Protein AF-A0A925HII3-F1 (afdb_monomer_lite)

Radius of gyration: 18.52 Å; chains: 1; bounding box: 38×36×54 Å

Sequence (172 aa):
MLKAVLRWAIPLIALLIIGPAAGWLTGSLRSPTGSEQTTPLLAASLGAGAVALVGCFVIAAVTGAVAAAIIGPLYGLFSAGLVLAWATGQTGTIDLILRDAAPASPLMKLALEGALCAVFGVGVAWVIQQAGTGYPATPGAAAHTTHQSPLAPTSLVAIAMATAVAALIALI

Foldseek 3Di:
DVLVCLLPVLLVCLQPPLQVVLQVLLQVFAAPVRDSAAALLRGPDVVSSVCSLVVLLVSLLVSLLVLCLRNHLVSSLSSSVSSVVSNVVSHHDPVVVVVPDPDPVVVLSVLLVVLVSLLSSLVSSVSSNVSNPPPDDDVPPVVPPPDDPPPDSVNSNVVSVVVSVVSVVVVD

Structure (mmCIF, N/CA/C/O backbone):
data_AF-A0A925HII3-F1
#
_entry.id   AF-A0A925HII3-F1
#
loop_
_atom_site.group_PDB
_atom_site.id
_atom_site.type_symbol
_atom_site.label_atom_id
_atom_site.label_alt_id
_atom_site.label_comp_id
_atom_site.label_asym_id
_atom_site.label_entity_id
_atom_site.label_seq_id
_atom_site.pdbx_PDB_ins_code
_atom_site.Cartn_x
_atom_site.Cartn_y
_atom_site.Cartn_z
_atom_site.occupancy
_atom_site.B_iso_or_equiv
_atom_site.auth_seq_id
_atom_site.auth_comp_id
_atom_site.auth_asym_id
_atom_site.auth_atom_id
_atom_site.pdbx_PDB_model_num
ATOM 1 N N . MET A 1 1 ? -4.990 -4.001 29.773 1.00 90.12 1 MET A N 1
ATOM 2 C CA . MET A 1 1 ? -3.633 -4.292 29.248 1.00 90.12 1 MET A CA 1
ATOM 3 C C . MET A 1 1 ? -3.643 -4.833 27.820 1.00 90.12 1 MET A C 1
ATOM 5 O O . MET A 1 1 ? -2.880 -4.321 27.015 1.00 90.12 1 MET A O 1
ATOM 9 N N . LEU A 1 2 ? -4.547 -5.757 27.459 1.00 92.25 2 LEU A N 1
ATOM 10 C CA . LEU A 1 2 ? -4.650 -6.313 26.096 1.00 92.25 2 LEU A CA 1
ATOM 11 C C . LEU A 1 2 ? -4.687 -5.259 24.968 1.00 92.25 2 LEU A C 1
ATOM 13 O O . LEU A 1 2 ? -3.930 -5.367 24.013 1.00 92.25 2 LEU A O 1
ATOM 17 N N . LYS A 1 3 ? -5.496 -4.196 25.102 1.00 87.62 3 LYS A N 1
ATOM 18 C CA . LYS A 1 3 ? -5.558 -3.104 24.107 1.00 87.62 3 LYS A CA 1
ATOM 19 C C . LYS A 1 3 ? -4.201 -2.434 23.857 1.00 87.62 3 LYS A C 1
ATOM 21 O O . LYS A 1 3 ? -3.885 -2.113 22.720 1.00 87.62 3 LYS A O 1
ATOM 26 N N . ALA A 1 4 ? -3.396 -2.242 24.904 1.00 92.62 4 ALA A N 1
ATOM 27 C CA . ALA A 1 4 ? -2.069 -1.645 24.774 1.00 92.62 4 ALA A CA 1
ATOM 28 C C . ALA A 1 4 ? -1.100 -2.586 24.045 1.00 92.62 4 ALA A C 1
ATOM 30 O O . ALA A 1 4 ? -0.320 -2.122 23.221 1.00 92.62 4 ALA A O 1
ATOM 31 N N . VAL A 1 5 ? -1.192 -3.896 24.303 1.00 96.00 5 VAL A N 1
ATOM 32 C CA . VAL A 1 5 ? -0.405 -4.912 23.590 1.00 96.00 5 VAL A CA 1
ATOM 33 C C . VAL A 1 5 ? -0.785 -4.938 22.111 1.00 96.00 5 VAL A C 1
ATOM 35 O O . VAL A 1 5 ? 0.091 -4.802 21.267 1.00 96.00 5 VAL A O 1
ATOM 38 N N . LEU A 1 6 ? -2.081 -5.018 21.784 1.00 91.56 6 LEU A N 1
ATOM 39 C CA . LEU A 1 6 ? -2.560 -5.037 20.394 1.00 91.56 6 LEU A CA 1
ATOM 40 C C . LEU A 1 6 ? -2.135 -3.792 19.609 1.00 91.56 6 LEU A C 1
ATOM 42 O O . LEU A 1 6 ? -1.708 -3.910 18.462 1.00 91.56 6 LEU A O 1
ATOM 46 N N . ARG A 1 7 ? -2.182 -2.618 20.250 1.00 91.81 7 ARG A N 1
ATOM 47 C CA . ARG A 1 7 ? -1.781 -1.334 19.660 1.00 91.81 7 ARG A CA 1
ATOM 48 C C . ARG A 1 7 ? -0.355 -1.333 19.108 1.00 91.81 7 ARG A C 1
ATOM 50 O O . ARG A 1 7 ? -0.102 -0.669 18.111 1.00 91.81 7 ARG A O 1
ATOM 57 N N . TRP A 1 8 ? 0.556 -2.060 19.750 1.00 95.31 8 TRP A N 1
ATOM 58 C CA . TRP A 1 8 ? 1.956 -2.154 19.328 1.00 95.31 8 TRP A CA 1
ATOM 59 C C . TRP A 1 8 ? 2.255 -3.436 18.551 1.00 95.31 8 TRP A C 1
ATOM 61 O O . TRP A 1 8 ? 3.063 -3.416 17.628 1.00 95.31 8 TRP A O 1
ATOM 71 N N . ALA A 1 9 ? 1.577 -4.537 18.874 1.00 96.06 9 ALA A N 1
ATOM 72 C CA . ALA A 1 9 ? 1.770 -5.812 18.198 1.00 96.06 9 ALA A CA 1
ATOM 73 C C . ALA A 1 9 ? 1.335 -5.756 16.728 1.00 96.06 9 ALA A C 1
ATOM 75 O O . ALA A 1 9 ? 2.049 -6.263 15.873 1.00 96.06 9 ALA A O 1
ATOM 76 N N . ILE A 1 10 ? 0.206 -5.112 16.416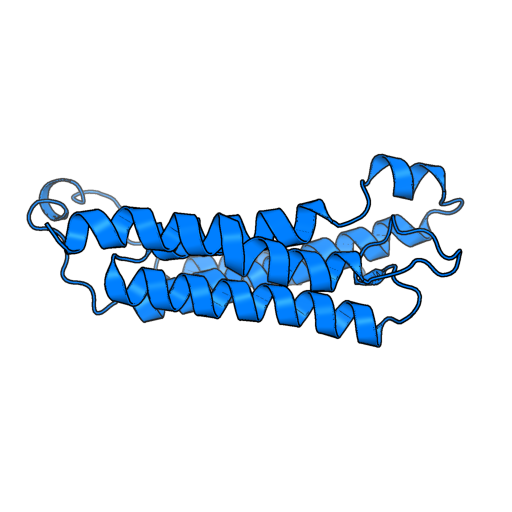 1.00 92.88 10 ILE A N 1
ATOM 77 C CA . ILE A 1 10 ? -0.315 -5.027 15.042 1.00 92.88 10 ILE A CA 1
ATOM 78 C C . ILE A 1 10 ? 0.665 -4.334 14.077 1.00 92.88 10 ILE A C 1
ATOM 80 O O . ILE A 1 10 ? 1.020 -4.959 13.078 1.00 92.88 10 ILE A O 1
ATOM 84 N N . PRO A 1 11 ? 1.163 -3.109 14.341 1.00 94.50 11 PRO A N 1
ATOM 85 C CA . PRO A 1 11 ? 2.140 -2.481 13.453 1.00 94.50 11 PRO A CA 1
ATOM 86 C C . PRO A 1 11 ? 3.471 -3.243 13.413 1.00 94.50 11 PRO A C 1
ATOM 88 O O . PRO A 1 11 ? 4.105 -3.276 12.363 1.00 94.50 11 PRO A O 1
ATOM 91 N N . LEU A 1 12 ? 3.881 -3.912 14.501 1.00 97.44 12 LEU A N 1
ATOM 92 C CA . LEU A 1 12 ? 5.067 -4.779 14.488 1.00 97.44 12 LEU A CA 1
ATOM 93 C C . LEU A 1 12 ? 4.879 -6.010 13.594 1.00 97.44 12 LEU A C 1
ATOM 95 O O . LEU A 1 12 ? 5.784 -6.350 12.844 1.00 97.44 12 LEU A O 1
ATOM 99 N N . ILE A 1 13 ? 3.712 -6.656 13.622 1.00 96.81 13 ILE A N 1
ATOM 100 C CA . ILE A 1 13 ? 3.378 -7.772 12.723 1.00 96.81 13 ILE A CA 1
ATOM 101 C C . ILE A 1 13 ? 3.314 -7.282 11.274 1.00 96.81 13 ILE A C 1
ATOM 103 O O . ILE A 1 13 ? 3.867 -7.925 10.379 1.00 96.81 13 ILE A O 1
ATOM 107 N N . ALA A 1 14 ? 2.682 -6.127 11.044 1.00 95.56 14 ALA A N 1
ATOM 108 C CA . ALA A 1 14 ? 2.639 -5.494 9.732 1.00 95.56 14 ALA A CA 1
ATOM 109 C C . ALA A 1 14 ? 4.054 -5.226 9.201 1.00 95.56 14 ALA A C 1
ATOM 111 O O . ALA A 1 14 ? 4.336 -5.512 8.043 1.00 95.56 14 ALA A O 1
ATOM 112 N N . LEU A 1 15 ? 4.959 -4.750 10.058 1.00 96.81 15 LEU A N 1
ATOM 113 C CA . LEU A 1 15 ? 6.341 -4.454 9.698 1.00 96.81 15 LEU A CA 1
ATOM 114 C C . LEU A 1 15 ? 7.206 -5.704 9.505 1.00 96.81 15 LEU A C 1
ATOM 116 O O . LEU A 1 15 ? 7.998 -5.736 8.576 1.00 96.81 15 LEU A O 1
ATOM 120 N N . LEU A 1 16 ? 7.122 -6.692 10.397 1.00 97.75 16 LEU A N 1
ATOM 121 C CA . LEU A 1 16 ? 8.097 -7.789 10.474 1.00 97.75 16 LEU A CA 1
ATOM 122 C C . LEU A 1 16 ? 7.657 -9.060 9.746 1.00 97.75 16 LEU A C 1
ATOM 124 O O . LEU A 1 16 ? 8.495 -9.908 9.459 1.00 97.75 16 LEU A O 1
ATOM 128 N N . ILE A 1 17 ? 6.362 -9.212 9.468 1.00 97.31 17 ILE A N 1
ATOM 129 C CA . ILE A 1 17 ? 5.815 -10.418 8.833 1.00 97.31 17 ILE A CA 1
ATOM 130 C C . ILE A 1 17 ? 5.157 -10.052 7.507 1.00 97.31 17 ILE A C 1
ATOM 132 O O . ILE A 1 17 ? 5.535 -10.564 6.456 1.00 97.31 17 ILE A O 1
ATOM 136 N N . ILE A 1 18 ? 4.188 -9.136 7.544 1.00 96.88 18 ILE A N 1
ATOM 137 C CA . ILE A 1 18 ? 3.374 -8.824 6.364 1.00 96.88 18 ILE A CA 1
ATOM 138 C C . ILE A 1 18 ? 4.164 -7.988 5.348 1.00 96.88 18 ILE A C 1
ATOM 140 O O . ILE A 1 18 ? 4.086 -8.240 4.148 1.00 96.88 18 ILE A O 1
ATOM 144 N N . GLY A 1 19 ? 4.955 -7.027 5.823 1.00 96.94 19 GLY A N 1
ATOM 145 C CA . GLY A 1 19 ? 5.828 -6.190 5.006 1.00 96.94 19 GLY A CA 1
ATOM 146 C C . GLY A 1 19 ? 6.782 -7.015 4.141 1.00 96.94 19 GLY A C 1
ATOM 147 O O . GLY A 1 19 ? 6.700 -6.909 2.920 1.00 96.94 19 GLY A O 1
ATOM 148 N N . PRO A 1 20 ? 7.618 -7.899 4.717 1.00 97.81 20 PRO A N 1
ATOM 149 C CA . PRO A 1 20 ? 8.485 -8.786 3.946 1.00 97.81 20 PRO A CA 1
ATOM 150 C C . PRO A 1 20 ? 7.738 -9.650 2.926 1.00 97.81 20 PRO A C 1
ATOM 152 O O . PRO A 1 20 ? 8.237 -9.835 1.819 1.00 97.81 20 PRO A O 1
ATOM 155 N N . ALA A 1 21 ? 6.530 -10.129 3.245 1.00 95.94 21 ALA A N 1
ATOM 156 C CA . ALA A 1 21 ? 5.714 -10.877 2.288 1.00 95.94 21 ALA A CA 1
ATOM 157 C C . ALA A 1 21 ? 5.290 -10.011 1.085 1.00 95.94 21 ALA A C 1
ATOM 159 O O . ALA A 1 21 ? 5.385 -10.461 -0.056 1.00 95.94 21 ALA A O 1
ATOM 160 N N . ALA A 1 22 ? 4.887 -8.757 1.318 1.00 96.44 22 ALA A N 1
ATOM 161 C CA . ALA A 1 22 ? 4.602 -7.805 0.244 1.00 96.44 22 ALA A CA 1
ATOM 162 C C . ALA A 1 22 ? 5.871 -7.429 -0.544 1.00 96.44 22 ALA A C 1
ATOM 164 O O . ALA A 1 22 ? 5.824 -7.338 -1.767 1.00 96.44 22 ALA A O 1
ATOM 165 N N . GLY A 1 23 ? 7.007 -7.272 0.140 1.00 96.62 23 GLY A N 1
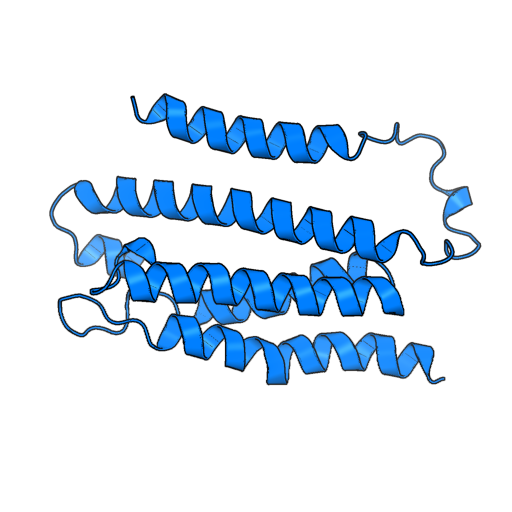ATOM 166 C CA . GLY A 1 23 ? 8.313 -7.049 -0.480 1.00 96.62 23 GLY A CA 1
ATOM 167 C C . GLY A 1 23 ? 8.765 -8.214 -1.357 1.00 96.62 23 GLY A C 1
ATOM 168 O O . GLY A 1 23 ? 9.365 -7.993 -2.402 1.00 96.62 23 GLY A O 1
ATOM 169 N N . TRP A 1 24 ? 8.445 -9.456 -0.994 1.00 96.94 24 TRP A N 1
ATOM 170 C CA . TRP A 1 24 ? 8.807 -10.612 -1.813 1.00 96.94 24 TRP A CA 1
ATOM 171 C C . TRP A 1 24 ? 8.071 -10.623 -3.161 1.00 96.94 24 TRP A C 1
ATOM 173 O O . TRP A 1 24 ? 8.654 -11.014 -4.171 1.00 96.94 24 TRP A O 1
ATOM 183 N N . LEU A 1 25 ? 6.830 -10.122 -3.207 1.00 94.56 25 LEU A N 1
ATOM 184 C CA . LEU A 1 25 ? 6.079 -9.987 -4.458 1.00 94.56 25 LEU A CA 1
ATOM 185 C C . LEU A 1 25 ? 6.775 -9.027 -5.428 1.00 94.56 25 LEU A C 1
ATOM 187 O O . LEU A 1 25 ? 7.018 -9.399 -6.575 1.00 94.56 25 LEU A O 1
ATOM 191 N N . THR A 1 26 ? 7.142 -7.827 -4.976 1.00 95.56 26 THR A N 1
ATOM 192 C CA . THR A 1 26 ? 7.837 -6.842 -5.822 1.00 95.56 26 THR A CA 1
ATOM 193 C C . THR A 1 26 ? 9.285 -7.233 -6.102 1.00 95.56 26 THR A C 1
ATOM 195 O O . THR A 1 26 ? 9.735 -7.093 -7.235 1.00 95.56 26 THR A O 1
ATOM 198 N N . GLY A 1 27 ? 9.990 -7.810 -5.128 1.00 95.31 27 GLY A N 1
ATOM 199 C CA . GLY A 1 27 ? 11.371 -8.280 -5.280 1.00 95.31 27 GLY A CA 1
ATOM 200 C C . GLY A 1 27 ? 11.527 -9.503 -6.191 1.00 95.31 27 GLY A C 1
ATOM 201 O O . GLY A 1 27 ? 12.633 -9.798 -6.641 1.00 95.31 27 GLY A O 1
ATOM 202 N N . SER A 1 28 ? 10.436 -10.216 -6.497 1.00 95.50 28 SER A N 1
ATOM 203 C CA . SER A 1 28 ? 10.434 -11.312 -7.479 1.00 95.50 28 SER A CA 1
ATOM 204 C C . SER A 1 28 ? 10.440 -10.829 -8.933 1.00 95.50 28 SER A C 1
ATOM 206 O O . SER A 1 28 ? 10.701 -11.614 -9.848 1.00 95.50 28 SER A O 1
ATOM 208 N N . LEU A 1 29 ? 10.171 -9.540 -9.162 1.00 95.19 29 LEU A N 1
ATOM 209 C CA . LEU A 1 29 ? 10.160 -8.964 -10.496 1.00 95.19 29 LEU A CA 1
ATOM 210 C C . LEU A 1 29 ? 11.583 -8.896 -11.060 1.00 95.19 29 LEU A C 1
ATOM 212 O O . LEU A 1 29 ? 12.573 -8.711 -10.349 1.00 95.19 29 LEU A O 1
ATOM 216 N N . ARG A 1 30 ? 11.682 -9.078 -12.376 1.00 95.62 30 ARG A N 1
ATOM 217 C CA . ARG A 1 30 ? 12.941 -9.018 -13.118 1.00 95.62 30 ARG A CA 1
ATOM 218 C C . ARG A 1 30 ? 12.775 -8.117 -14.327 1.00 95.62 30 ARG A C 1
ATOM 220 O O . ARG A 1 30 ? 11.740 -8.151 -14.995 1.00 95.62 30 ARG A O 1
ATOM 227 N N . SER A 1 31 ? 13.799 -7.322 -14.599 1.00 92.56 31 SER A N 1
ATOM 228 C CA . SER A 1 31 ? 13.943 -6.558 -15.837 1.00 92.56 31 SER A CA 1
ATOM 229 C C . SER A 1 31 ? 14.088 -7.500 -17.046 1.00 92.56 31 SER A C 1
ATOM 231 O O . SER A 1 31 ? 14.544 -8.634 -16.871 1.00 92.56 31 SER A O 1
ATOM 233 N N . PRO A 1 32 ? 13.783 -7.061 -18.286 1.00 90.38 32 PRO A N 1
ATOM 234 C CA . PRO A 1 32 ? 14.121 -7.806 -19.504 1.00 90.38 32 PRO A CA 1
ATOM 235 C C . PRO A 1 32 ? 15.601 -8.211 -19.609 1.00 90.38 32 PRO A C 1
ATOM 237 O O . PRO A 1 32 ? 15.921 -9.196 -20.266 1.00 90.38 32 PRO A O 1
ATOM 240 N N . THR A 1 33 ? 16.502 -7.473 -18.950 1.00 90.38 33 THR A N 1
ATOM 241 C CA . THR A 1 33 ? 17.942 -7.781 -18.879 1.00 90.38 33 THR A CA 1
ATOM 242 C C . THR A 1 33 ? 18.304 -8.774 -17.768 1.00 90.38 33 THR A C 1
ATOM 244 O O . THR A 1 33 ? 19.472 -9.115 -17.605 1.00 90.38 33 THR A O 1
ATOM 247 N N . GLY A 1 34 ? 17.324 -9.231 -16.982 1.00 91.25 34 GLY A N 1
ATOM 248 C CA . GLY A 1 34 ? 17.515 -10.105 -15.825 1.00 91.25 34 GLY A CA 1
ATOM 249 C C . GLY A 1 34 ? 17.896 -9.381 -14.529 1.00 91.25 34 GLY A C 1
ATOM 250 O O . GLY A 1 34 ? 18.001 -10.035 -13.494 1.00 91.25 34 GLY A O 1
ATOM 251 N N . SER A 1 35 ? 18.072 -8.054 -14.547 1.00 90.38 35 SER A N 1
ATOM 252 C CA . SER A 1 35 ? 18.377 -7.284 -13.335 1.00 90.38 35 SER A CA 1
ATOM 253 C C . SER A 1 35 ? 17.193 -7.243 -12.357 1.00 90.38 35 SER A C 1
ATOM 255 O O . SER A 1 35 ? 16.025 -7.288 -12.753 1.00 90.38 35 SER A O 1
ATOM 257 N N . GLU A 1 36 ? 17.498 -7.139 -11.061 1.00 89.62 36 GLU A N 1
ATOM 258 C CA . GLU A 1 36 ? 16.500 -6.986 -9.985 1.00 89.62 36 GLU A CA 1
ATOM 259 C C . GLU A 1 36 ? 16.006 -5.534 -9.843 1.00 89.62 36 GLU A C 1
ATOM 261 O O . GLU A 1 36 ? 15.031 -5.257 -9.156 1.00 89.62 36 GLU A O 1
ATOM 266 N N . GLN A 1 37 ? 16.663 -4.595 -10.528 1.00 88.94 37 GLN A N 1
ATOM 267 C CA . GLN A 1 37 ? 16.357 -3.167 -10.499 1.00 88.94 37 GLN A CA 1
ATOM 268 C C . GLN A 1 37 ? 15.215 -2.859 -11.472 1.00 88.94 37 GLN A C 1
ATOM 270 O O . GLN A 1 37 ? 15.426 -2.315 -12.555 1.00 88.94 37 GLN A O 1
ATOM 275 N N . THR A 1 38 ? 13.998 -3.261 -11.117 1.00 91.38 38 THR A N 1
ATOM 276 C CA . THR A 1 38 ? 12.812 -3.030 -11.944 1.00 91.38 38 THR A CA 1
ATOM 277 C C . THR A 1 38 ? 11.646 -2.506 -11.117 1.00 91.38 38 THR A C 1
ATOM 279 O O . THR A 1 38 ? 11.613 -2.634 -9.891 1.00 91.38 38 THR A O 1
ATOM 282 N N . THR A 1 39 ? 10.692 -1.887 -11.799 1.00 93.44 39 THR A N 1
ATOM 283 C CA . THR A 1 39 ? 9.408 -1.487 -11.229 1.00 93.44 39 THR A CA 1
ATOM 284 C C . THR A 1 39 ? 8.305 -2.341 -11.855 1.00 93.44 39 THR A C 1
ATOM 286 O O . THR A 1 39 ? 8.495 -2.864 -12.958 1.00 93.44 39 THR A O 1
ATOM 289 N N . PRO A 1 40 ? 7.155 -2.528 -11.190 1.00 93.62 40 PRO A N 1
ATOM 290 C CA . PRO A 1 40 ? 6.007 -3.250 -11.737 1.00 93.62 40 PRO A CA 1
ATOM 291 C C . PRO A 1 40 ? 5.684 -2.973 -13.214 1.00 93.62 40 PRO A C 1
ATOM 293 O O . PRO A 1 40 ? 5.457 -3.917 -13.970 1.00 93.62 40 PRO A O 1
ATOM 296 N N . LEU A 1 41 ? 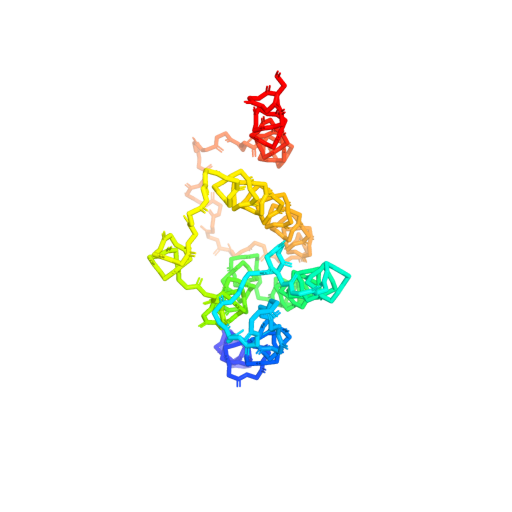5.708 -1.716 -13.663 1.00 92.81 41 LEU A N 1
ATOM 297 C CA . LEU A 1 41 ? 5.425 -1.377 -15.070 1.00 92.81 41 LEU A CA 1
ATOM 298 C C . LEU A 1 41 ? 6.620 -1.538 -16.024 1.00 92.81 41 LEU A C 1
ATOM 300 O O . LEU A 1 41 ? 6.433 -1.568 -17.244 1.00 92.81 41 LEU A O 1
ATOM 304 N N . LEU A 1 42 ? 7.835 -1.646 -15.486 1.00 91.44 42 LEU A N 1
ATOM 305 C CA . LEU A 1 42 ? 9.073 -1.874 -16.238 1.00 91.44 42 LEU A CA 1
ATOM 306 C C . LEU A 1 42 ? 9.537 -3.341 -16.216 1.00 91.44 42 LEU A C 1
ATOM 308 O O . LEU A 1 42 ? 10.541 -3.670 -16.851 1.00 91.44 42 LEU A O 1
ATOM 312 N N . ALA A 1 43 ? 8.821 -4.220 -15.514 1.00 92.94 43 ALA A N 1
ATOM 313 C CA . ALA A 1 43 ? 9.144 -5.637 -15.427 1.00 92.94 43 ALA A CA 1
ATOM 314 C C . ALA A 1 43 ? 9.083 -6.326 -16.804 1.00 92.94 43 ALA A C 1
ATOM 316 O O . ALA A 1 43 ? 8.314 -5.941 -17.687 1.00 92.94 43 ALA A O 1
ATOM 317 N N . ALA A 1 44 ? 9.854 -7.405 -16.970 1.00 92.88 44 ALA A N 1
ATOM 318 C CA . ALA A 1 44 ? 9.882 -8.207 -18.197 1.00 92.88 44 ALA A CA 1
ATOM 319 C C . ALA A 1 44 ? 8.500 -8.759 -18.587 1.00 92.88 44 ALA A C 1
ATOM 321 O O . ALA A 1 44 ? 8.192 -8.906 -19.767 1.00 92.88 44 ALA A O 1
ATOM 322 N N . SER A 1 45 ? 7.665 -9.049 -17.586 1.00 94.00 45 SER A N 1
ATOM 323 C CA . SER A 1 45 ? 6.272 -9.451 -17.756 1.00 94.00 45 SER A CA 1
ATOM 324 C C . SER A 1 45 ? 5.358 -8.415 -17.114 1.00 94.00 45 SER A C 1
ATOM 326 O O . SER A 1 45 ? 5.276 -8.322 -15.888 1.00 94.00 45 SER A O 1
ATOM 328 N N . LEU A 1 46 ? 4.622 -7.679 -17.951 1.00 92.94 46 LEU A N 1
ATOM 329 C CA . LEU A 1 46 ? 3.632 -6.700 -17.497 1.00 92.94 46 LEU A CA 1
ATOM 330 C C . LEU A 1 46 ? 2.554 -7.349 -16.614 1.00 92.94 46 LEU A C 1
ATOM 332 O O . LEU A 1 46 ? 2.110 -6.753 -15.639 1.00 92.94 46 LEU A O 1
ATOM 336 N N . GLY A 1 47 ? 2.162 -8.590 -16.925 1.00 92.38 47 GLY A N 1
ATOM 337 C CA . GLY A 1 47 ? 1.188 -9.338 -16.131 1.00 92.38 47 GLY A CA 1
ATOM 338 C C . GLY A 1 47 ? 1.693 -9.637 -14.719 1.00 92.38 47 GLY A C 1
ATOM 339 O O . GLY A 1 47 ? 0.969 -9.411 -13.753 1.00 92.38 47 GLY A O 1
ATOM 340 N N . ALA A 1 48 ? 2.948 -10.078 -14.584 1.00 93.44 48 ALA A N 1
ATOM 341 C CA . ALA A 1 48 ? 3.552 -10.324 -13.273 1.00 93.44 48 ALA A CA 1
ATOM 342 C C . ALA A 1 48 ? 3.685 -9.026 -12.462 1.00 93.44 48 ALA A C 1
ATOM 344 O O . ALA A 1 48 ? 3.347 -9.004 -11.280 1.00 93.44 48 ALA A O 1
ATOM 345 N N . GLY A 1 49 ? 4.098 -7.935 -13.114 1.00 94.00 49 GLY A N 1
ATOM 346 C CA . GLY A 1 49 ? 4.164 -6.610 -12.504 1.00 94.00 49 GLY A CA 1
ATOM 347 C C . GLY A 1 49 ? 2.807 -6.115 -12.003 1.00 94.00 49 GLY A C 1
ATOM 348 O O . GLY A 1 49 ? 2.689 -5.702 -10.851 1.00 94.00 49 GLY A O 1
ATOM 349 N N . ALA A 1 50 ? 1.757 -6.233 -12.820 1.00 93.75 50 ALA A N 1
ATOM 350 C CA . ALA A 1 50 ? 0.399 -5.854 -12.435 1.00 93.75 50 ALA A CA 1
ATOM 351 C C . ALA A 1 50 ? -0.119 -6.677 -11.243 1.00 93.75 50 ALA A C 1
ATOM 353 O O . ALA A 1 50 ? -0.692 -6.112 -10.310 1.00 93.75 50 ALA A O 1
ATOM 354 N N . VAL A 1 51 ? 0.119 -7.995 -11.238 1.00 93.06 51 VAL A N 1
ATOM 355 C CA . VAL A 1 51 ? -0.257 -8.874 -10.118 1.00 93.06 51 VAL A CA 1
ATOM 356 C C . VAL A 1 51 ? 0.502 -8.505 -8.845 1.00 93.06 51 VAL A C 1
ATOM 358 O O . VAL A 1 51 ? -0.117 -8.426 -7.786 1.00 93.06 51 VAL A O 1
ATOM 361 N N . ALA A 1 52 ? 1.806 -8.234 -8.934 1.00 95.44 52 ALA A N 1
ATOM 362 C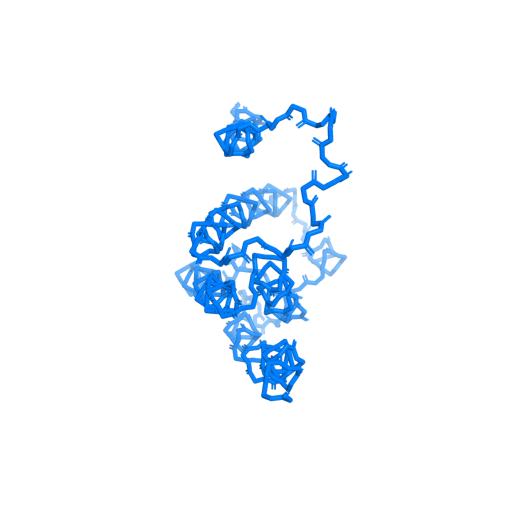 CA . ALA A 1 52 ? 2.600 -7.802 -7.786 1.00 95.44 52 ALA A CA 1
ATOM 363 C C . ALA A 1 52 ? 2.100 -6.458 -7.233 1.00 95.44 52 ALA A C 1
ATOM 365 O O . ALA A 1 52 ? 1.842 -6.353 -6.036 1.00 95.44 52 ALA A O 1
ATOM 366 N N . LEU A 1 53 ? 1.877 -5.464 -8.102 1.00 95.12 53 LEU A N 1
ATOM 367 C CA . LEU A 1 53 ? 1.378 -4.141 -7.719 1.00 95.12 53 LEU A CA 1
ATOM 368 C C . LEU A 1 53 ? 0.027 -4.240 -6.999 1.00 95.12 53 LEU A C 1
ATOM 370 O O . LEU A 1 53 ? -0.112 -3.788 -5.862 1.00 95.12 53 LEU A O 1
ATOM 374 N N . VAL A 1 54 ? -0.960 -4.872 -7.641 1.00 93.81 54 VAL A N 1
ATOM 375 C CA . VAL A 1 54 ? -2.301 -5.049 -7.068 1.00 93.81 54 VAL A CA 1
ATOM 376 C C . VAL A 1 54 ? -2.228 -5.877 -5.786 1.00 93.81 54 VAL A C 1
ATOM 378 O O . VAL A 1 54 ? -2.849 -5.511 -4.789 1.00 93.81 54 VAL A O 1
ATOM 381 N N . GLY A 1 55 ? -1.429 -6.945 -5.773 1.00 92.69 55 GLY A N 1
ATOM 382 C CA . GLY A 1 55 ? -1.210 -7.792 -4.604 1.00 92.69 55 GLY A CA 1
ATOM 383 C C . GLY A 1 55 ? -0.697 -7.008 -3.396 1.00 92.69 55 GLY A C 1
ATOM 384 O O . GLY A 1 55 ? -1.270 -7.119 -2.312 1.00 92.69 55 GLY A O 1
ATOM 385 N N . CYS A 1 56 ? 0.311 -6.151 -3.575 1.00 96.81 56 CYS A N 1
ATOM 386 C CA . CYS A 1 56 ? 0.840 -5.306 -2.502 1.00 96.81 56 CYS A CA 1
ATOM 387 C C . CYS A 1 56 ? -0.218 -4.350 -1.939 1.00 96.81 56 CYS A C 1
ATOM 389 O O . CYS A 1 56 ? -0.359 -4.247 -0.718 1.00 96.81 56 CYS A O 1
ATOM 391 N N . PHE A 1 57 ? -0.999 -3.692 -2.801 1.00 95.94 57 PHE A N 1
ATOM 392 C CA . PHE A 1 57 ? -2.075 -2.807 -2.349 1.00 95.94 57 PHE A CA 1
ATOM 393 C C . PHE A 1 57 ? -3.206 -3.565 -1.649 1.00 95.94 57 PHE A C 1
ATOM 395 O O . PHE A 1 57 ? -3.719 -3.074 -0.645 1.00 95.94 57 PHE A O 1
ATOM 402 N N . VAL A 1 58 ? -3.559 -4.771 -2.102 1.00 93.25 58 VAL A N 1
ATOM 403 C CA . VAL A 1 58 ? -4.545 -5.629 -1.424 1.00 93.25 58 VAL A CA 1
ATOM 404 C C . VAL A 1 58 ? -4.048 -6.038 -0.037 1.00 93.25 58 VAL A C 1
ATOM 406 O O . VAL A 1 58 ? -4.788 -5.897 0.937 1.00 93.25 58 VAL A O 1
ATOM 409 N N . ILE A 1 59 ? -2.794 -6.482 0.090 1.00 93.56 59 ILE A N 1
ATOM 410 C CA . ILE A 1 59 ? -2.204 -6.845 1.389 1.00 93.56 59 ILE A CA 1
ATOM 411 C C . ILE A 1 59 ? -2.191 -5.631 2.328 1.00 93.56 59 ILE A C 1
ATOM 413 O O . ILE A 1 59 ? -2.588 -5.746 3.493 1.00 93.56 59 ILE A O 1
ATOM 417 N N . ALA A 1 60 ? -1.786 -4.461 1.830 1.00 97.81 60 ALA A N 1
ATOM 418 C CA . ALA A 1 60 ? -1.793 -3.220 2.599 1.00 97.81 60 ALA A CA 1
ATOM 419 C C . ALA A 1 60 ? -3.214 -2.816 3.029 1.00 97.81 60 ALA A C 1
ATOM 421 O O . ALA A 1 60 ? -3.418 -2.463 4.192 1.00 97.81 60 ALA A O 1
ATOM 422 N N . ALA A 1 61 ? -4.202 -2.929 2.135 1.00 94.62 61 ALA A N 1
ATOM 423 C CA . ALA A 1 61 ? -5.606 -2.641 2.420 1.00 94.62 61 ALA A CA 1
ATOM 424 C C . ALA A 1 61 ? -6.171 -3.548 3.508 1.00 94.62 61 ALA A C 1
ATOM 426 O O . ALA A 1 61 ? -6.743 -3.049 4.472 1.00 94.62 61 ALA A O 1
ATOM 427 N N . VAL A 1 62 ? -5.978 -4.864 3.385 1.00 91.69 62 VAL A N 1
ATOM 428 C CA . VAL A 1 62 ? -6.459 -5.844 4.369 1.00 91.69 62 VAL A CA 1
ATOM 429 C C . VAL A 1 62 ? -5.808 -5.591 5.725 1.00 91.69 62 VAL A C 1
ATOM 431 O O . VAL A 1 62 ? -6.500 -5.488 6.737 1.00 91.69 62 VAL A O 1
ATOM 434 N N . THR A 1 63 ? -4.487 -5.416 5.749 1.00 95.88 63 THR A N 1
ATOM 435 C CA . THR A 1 63 ? -3.734 -5.167 6.986 1.00 95.88 63 THR A CA 1
ATOM 436 C C . THR A 1 63 ? -4.182 -3.877 7.664 1.00 95.88 63 THR A C 1
ATOM 438 O O . THR A 1 63 ? -4.459 -3.861 8.865 1.00 95.88 63 THR A O 1
ATOM 441 N N . GLY A 1 64 ? -4.303 -2.797 6.890 1.00 96.69 64 GLY A N 1
ATOM 442 C CA . GLY A 1 64 ? -4.764 -1.510 7.389 1.00 96.69 64 GLY A CA 1
ATOM 443 C C . GLY A 1 64 ? -6.218 -1.541 7.850 1.00 96.69 64 GLY A C 1
ATOM 444 O O . GLY A 1 64 ? -6.526 -0.977 8.896 1.00 96.69 64 GLY A O 1
ATOM 445 N N . ALA A 1 65 ? -7.107 -2.222 7.125 1.00 93.75 65 ALA A N 1
ATOM 446 C CA . ALA A 1 65 ? -8.519 -2.342 7.481 1.00 93.75 65 ALA A CA 1
ATOM 447 C C . ALA A 1 65 ? -8.707 -3.126 8.786 1.00 93.75 65 ALA A C 1
ATOM 449 O O . ALA A 1 65 ? -9.458 -2.691 9.657 1.00 93.75 65 ALA A O 1
ATOM 450 N N . VAL A 1 66 ? -7.974 -4.231 8.968 1.00 90.88 66 VAL A N 1
ATOM 451 C CA . VAL A 1 66 ? -7.975 -5.001 10.224 1.00 90.88 66 VAL A CA 1
ATOM 452 C C . VAL A 1 66 ? -7.465 -4.142 11.384 1.00 90.88 66 VAL A C 1
ATOM 454 O O . VAL A 1 66 ? -8.108 -4.063 12.431 1.00 90.88 66 VAL A O 1
ATOM 457 N N . ALA A 1 67 ? -6.345 -3.441 11.199 1.00 94.69 67 ALA A N 1
ATOM 458 C CA . ALA A 1 67 ? -5.806 -2.539 12.213 1.00 94.69 67 ALA A CA 1
ATOM 459 C C . ALA A 1 67 ? -6.772 -1.380 12.540 1.00 94.69 67 ALA A C 1
ATOM 461 O O . ALA A 1 67 ? -6.940 -1.028 13.712 1.00 94.69 67 ALA A O 1
ATOM 462 N N . ALA A 1 68 ? -7.452 -0.831 11.529 1.00 94.62 68 ALA A N 1
ATOM 463 C CA . ALA A 1 68 ? -8.448 0.222 11.692 1.00 94.62 68 ALA A CA 1
ATOM 464 C C . ALA A 1 68 ? -9.686 -0.239 12.455 1.00 94.62 68 ALA A C 1
ATOM 466 O O . ALA A 1 68 ? -10.136 0.477 13.347 1.00 94.62 68 ALA A O 1
ATOM 467 N N . ALA A 1 69 ? -10.190 -1.437 12.162 1.00 91.94 69 ALA A N 1
ATOM 468 C CA . ALA A 1 69 ? -11.339 -2.004 12.855 1.00 91.94 69 ALA A CA 1
ATOM 469 C C . ALA A 1 69 ? -11.046 -2.282 14.344 1.00 91.94 69 ALA A C 1
ATOM 471 O O . ALA A 1 69 ? -11.932 -2.145 15.186 1.00 91.94 69 ALA A O 1
ATOM 472 N N . ILE A 1 70 ? -9.805 -2.655 14.688 1.00 92.81 70 ILE A N 1
ATOM 473 C CA . ILE A 1 70 ? -9.434 -3.046 16.060 1.00 92.81 70 ILE A CA 1
ATOM 474 C C . ILE A 1 70 ? -8.997 -1.852 16.920 1.00 92.81 70 ILE A C 1
ATOM 476 O O . ILE A 1 70 ? -9.313 -1.815 18.110 1.00 92.81 70 ILE A O 1
ATOM 480 N N . ILE A 1 71 ? -8.219 -0.918 16.361 1.00 94.19 71 ILE A N 1
ATOM 481 C CA . ILE A 1 71 ? -7.549 0.154 17.126 1.00 94.19 71 ILE A CA 1
ATOM 482 C C . ILE A 1 71 ? -7.997 1.552 16.674 1.00 94.19 71 ILE A C 1
ATOM 484 O O . ILE A 1 71 ? -7.984 2.490 17.473 1.00 94.19 71 ILE A O 1
ATOM 488 N N . GLY A 1 72 ? -8.364 1.705 15.402 1.00 93.06 72 GLY A N 1
ATOM 489 C CA . GLY A 1 72 ? -8.798 2.966 14.803 1.00 93.06 72 GLY A CA 1
ATOM 490 C C . GLY A 1 72 ? -8.038 3.336 13.520 1.00 93.06 72 GLY A C 1
ATOM 491 O O . GLY A 1 72 ? -6.935 2.837 13.265 1.00 93.06 72 GLY A O 1
ATOM 492 N N . PRO A 1 73 ? -8.592 4.252 12.706 1.00 93.75 73 PRO A N 1
ATOM 493 C CA . PRO A 1 73 ? -8.155 4.502 11.327 1.00 93.75 73 PRO A CA 1
ATOM 494 C C . PRO A 1 73 ? -6.703 4.981 11.202 1.00 93.75 73 PRO A C 1
ATOM 496 O O . PRO A 1 73 ? -6.018 4.599 10.257 1.00 93.75 73 PRO A O 1
ATOM 499 N N . LEU A 1 74 ? -6.193 5.753 12.170 1.00 94.31 74 LEU A N 1
ATOM 500 C CA . LEU A 1 74 ? -4.796 6.212 12.170 1.00 94.31 74 LEU A CA 1
ATOM 501 C C . LEU A 1 74 ? -3.798 5.046 12.226 1.00 94.31 74 LEU A C 1
ATOM 503 O O . LEU A 1 74 ? -2.819 5.036 11.484 1.00 94.31 74 LEU A O 1
ATOM 507 N N . TYR A 1 75 ? -4.065 4.039 13.064 1.00 95.69 75 TYR A N 1
ATOM 508 C CA . TYR A 1 75 ? -3.227 2.839 13.149 1.00 95.69 75 TYR A CA 1
ATOM 509 C C . TYR A 1 75 ? -3.359 1.974 11.895 1.00 95.69 75 TYR A C 1
ATOM 511 O O . TYR A 1 75 ? -2.384 1.345 11.483 1.00 95.69 75 TYR A O 1
ATOM 519 N N . GLY A 1 76 ? -4.539 1.978 11.270 1.00 96.06 76 GLY A N 1
ATOM 520 C CA . GLY A 1 76 ? -4.769 1.343 9.977 1.00 96.06 76 GLY A CA 1
ATOM 521 C C . GLY A 1 76 ? -3.915 1.933 8.863 1.00 96.06 76 GLY A C 1
ATOM 522 O O . GLY A 1 76 ? -3.170 1.203 8.212 1.00 96.06 76 GLY A O 1
ATOM 523 N N . LEU A 1 77 ? -3.960 3.257 8.697 1.00 97.50 77 LEU A N 1
ATOM 524 C CA . LEU A 1 77 ? -3.152 3.971 7.705 1.00 97.50 77 LEU A CA 1
ATOM 525 C C . LEU A 1 77 ? -1.657 3.768 7.949 1.00 97.50 77 LEU A C 1
ATOM 527 O O . LEU A 1 77 ? -0.917 3.476 7.012 1.00 97.50 77 LEU A O 1
ATOM 531 N N . PHE A 1 78 ? -1.223 3.864 9.208 1.00 97.94 78 PHE A N 1
ATOM 532 C CA . PHE A 1 78 ? 0.171 3.635 9.573 1.00 97.94 78 PHE A CA 1
ATOM 533 C C . PHE A 1 78 ? 0.625 2.214 9.210 1.00 97.94 78 PHE A C 1
ATOM 535 O O . PHE A 1 78 ? 1.642 2.046 8.545 1.00 97.94 78 PHE A O 1
ATOM 542 N N . SER A 1 79 ? -0.159 1.193 9.569 1.00 97.69 79 SER A N 1
ATOM 543 C CA . SER A 1 79 ? 0.185 -0.209 9.292 1.00 97.69 79 SER A CA 1
ATOM 544 C C . SER A 1 79 ? 0.210 -0.513 7.790 1.00 97.69 79 SER A C 1
ATOM 546 O O . SER A 1 79 ? 1.125 -1.184 7.322 1.00 97.69 79 SER A O 1
ATOM 548 N N . ALA A 1 80 ? -0.746 0.018 7.021 1.00 98.06 80 ALA A N 1
ATOM 549 C CA . ALA A 1 80 ? -0.745 -0.098 5.563 1.00 98.06 80 ALA A CA 1
ATOM 550 C C . ALA A 1 80 ? 0.478 0.588 4.934 1.00 98.06 80 ALA A C 1
ATOM 552 O O . ALA A 1 80 ? 1.116 0.018 4.050 1.00 98.06 80 ALA A O 1
ATOM 553 N N . GLY A 1 81 ? 0.847 1.773 5.431 1.00 97.94 81 GLY A N 1
ATOM 554 C CA . GLY A 1 81 ? 2.049 2.488 5.007 1.00 97.94 81 GLY A CA 1
ATOM 555 C C . GLY A 1 81 ? 3.329 1.684 5.243 1.00 97.94 81 GLY A C 1
ATOM 556 O O . GLY A 1 81 ? 4.173 1.628 4.355 1.00 97.94 81 GLY A O 1
ATOM 557 N N . LEU A 1 82 ? 3.453 0.997 6.386 1.00 98.12 82 LEU A N 1
ATOM 558 C CA . LEU A 1 82 ? 4.600 0.121 6.663 1.00 98.12 82 LEU A CA 1
ATOM 559 C C . LEU A 1 82 ? 4.692 -1.053 5.679 1.00 98.12 82 LEU A C 1
ATOM 561 O O . LEU A 1 82 ? 5.783 -1.381 5.218 1.00 98.12 82 LEU A O 1
ATOM 565 N N . VAL A 1 83 ? 3.558 -1.668 5.333 1.00 98.19 83 VAL A N 1
ATOM 566 C CA . VAL A 1 83 ? 3.513 -2.751 4.337 1.00 98.19 83 VAL A CA 1
ATOM 567 C C . VAL A 1 83 ? 3.950 -2.243 2.961 1.00 98.19 83 VAL A C 1
ATOM 569 O O . VAL A 1 83 ? 4.784 -2.871 2.309 1.00 98.19 83 VAL A O 1
ATOM 572 N N . LEU A 1 84 ? 3.428 -1.092 2.528 1.00 97.75 84 LEU A N 1
ATOM 573 C CA . LEU A 1 84 ? 3.796 -0.500 1.240 1.00 97.75 84 LEU A CA 1
ATOM 574 C C . LEU A 1 84 ? 5.260 -0.051 1.208 1.00 97.75 84 LEU A C 1
ATOM 576 O O . LEU A 1 84 ? 5.918 -0.247 0.192 1.00 97.75 84 LEU A O 1
ATOM 580 N N . ALA A 1 85 ? 5.794 0.473 2.314 1.00 97.25 85 ALA A N 1
ATOM 581 C CA . ALA A 1 85 ? 7.199 0.862 2.413 1.00 97.25 85 ALA A CA 1
ATOM 582 C C . ALA A 1 85 ? 8.141 -0.326 2.152 1.00 97.25 85 ALA A C 1
ATOM 584 O O . ALA A 1 85 ? 9.129 -0.189 1.428 1.00 97.25 85 ALA A O 1
ATOM 585 N N . TRP A 1 86 ? 7.804 -1.512 2.670 1.00 97.12 86 TRP A N 1
ATOM 586 C CA . TRP A 1 86 ? 8.534 -2.744 2.359 1.00 97.12 86 TRP A CA 1
ATOM 587 C C . TRP A 1 86 ? 8.433 -3.136 0.888 1.00 97.12 86 TRP A C 1
ATOM 589 O O . TRP A 1 86 ? 9.447 -3.484 0.284 1.00 97.12 86 TRP A O 1
ATOM 599 N N . ALA A 1 87 ? 7.234 -3.055 0.307 1.00 96.44 87 ALA A N 1
ATOM 600 C CA . ALA A 1 87 ? 7.031 -3.340 -1.109 1.00 96.44 87 ALA A CA 1
ATOM 601 C C . ALA A 1 87 ? 7.886 -2.420 -1.998 1.00 96.44 87 ALA A C 1
ATOM 603 O O . ALA A 1 87 ? 8.545 -2.903 -2.918 1.00 96.44 87 ALA A O 1
ATOM 604 N N . THR A 1 88 ? 7.941 -1.120 -1.687 1.00 95.25 88 THR A N 1
ATOM 605 C CA . THR A 1 88 ? 8.761 -0.146 -2.426 1.00 95.25 88 THR A CA 1
ATOM 606 C C . THR A 1 88 ? 10.258 -0.322 -2.189 1.00 95.25 88 THR A C 1
ATOM 608 O O . THR A 1 88 ? 11.048 -0.078 -3.095 1.00 95.25 88 THR A O 1
ATOM 611 N N . GLY A 1 89 ? 10.665 -0.787 -1.004 1.00 95.06 89 GLY A N 1
ATOM 612 C CA . GLY A 1 89 ? 12.075 -1.010 -0.674 1.00 95.06 89 GLY A CA 1
ATOM 613 C C . GLY A 1 89 ? 12.757 -2.084 -1.528 1.00 95.06 89 GLY A C 1
ATOM 614 O O . GLY A 1 89 ? 13.980 -2.097 -1.606 1.00 95.06 89 GLY A O 1
ATOM 615 N N . GLN A 1 90 ? 11.978 -2.955 -2.178 1.00 94.31 90 GLN A N 1
ATOM 616 C CA . GLN A 1 90 ? 12.470 -3.993 -3.093 1.00 94.31 90 GLN A CA 1
ATOM 617 C C . GLN A 1 90 ? 12.380 -3.595 -4.576 1.00 94.31 90 GLN A C 1
ATOM 619 O O . GLN A 1 90 ? 12.701 -4.399 -5.446 1.00 94.31 90 GLN A O 1
ATOM 624 N N . THR A 1 91 ? 11.921 -2.378 -4.881 1.00 93.12 91 THR A N 1
ATOM 625 C CA . THR A 1 91 ? 11.861 -1.870 -6.261 1.00 93.12 91 THR A CA 1
ATOM 626 C C . THR A 1 91 ? 13.135 -1.123 -6.642 1.00 93.12 91 THR A C 1
ATOM 628 O O . THR A 1 91 ? 13.883 -0.662 -5.777 1.00 93.12 91 THR A O 1
ATOM 631 N N . GLY A 1 92 ? 13.389 -1.002 -7.947 1.00 89.06 92 GLY A N 1
ATOM 632 C CA . GLY A 1 92 ? 14.549 -0.265 -8.446 1.00 89.06 92 GLY A CA 1
ATOM 633 C C . GLY A 1 92 ? 14.516 1.224 -8.092 1.00 89.06 92 GLY A C 1
ATOM 634 O O . GLY A 1 92 ? 13.455 1.850 -8.067 1.00 89.06 92 GLY A O 1
ATOM 635 N N . THR A 1 93 ? 15.685 1.819 -7.847 1.00 89.56 93 THR A N 1
ATOM 636 C CA . THR A 1 93 ? 15.786 3.265 -7.604 1.00 89.56 93 THR A CA 1
ATOM 637 C C . THR A 1 93 ? 15.739 4.051 -8.913 1.00 89.56 93 THR A C 1
ATOM 639 O O . THR A 1 93 ? 16.273 3.625 -9.939 1.00 89.56 93 THR A O 1
ATOM 642 N N . ILE A 1 94 ? 15.125 5.238 -8.872 1.00 86.06 94 ILE A N 1
ATOM 643 C CA . ILE A 1 94 ? 14.986 6.121 -10.043 1.00 86.06 94 ILE A CA 1
ATOM 644 C C . ILE A 1 94 ? 16.355 6.421 -10.667 1.00 86.06 94 ILE A C 1
ATOM 646 O O . ILE A 1 94 ? 16.490 6.363 -11.885 1.00 86.06 94 ILE A O 1
ATOM 650 N N . ASP A 1 95 ? 17.384 6.667 -9.852 1.00 86.25 95 ASP A N 1
ATOM 651 C CA . ASP A 1 95 ? 18.738 6.944 -10.341 1.00 86.25 95 ASP A CA 1
ATOM 652 C C . ASP A 1 95 ? 19.318 5.808 -11.191 1.00 86.25 95 ASP A C 1
ATOM 654 O O . ASP A 1 95 ? 19.983 6.069 -12.193 1.00 86.25 95 ASP A O 1
ATOM 658 N N . LEU A 1 96 ? 19.073 4.550 -10.815 1.00 84.94 96 LEU A N 1
ATOM 659 C CA . LEU A 1 96 ? 19.553 3.395 -11.576 1.00 84.94 96 LEU A CA 1
ATOM 660 C C . LEU A 1 96 ? 18.753 3.217 -12.868 1.00 84.94 96 LEU A C 1
ATOM 662 O O . LEU A 1 96 ? 19.339 2.999 -13.926 1.00 84.94 96 LEU A O 1
ATOM 666 N N . ILE A 1 97 ? 17.434 3.411 -12.808 1.00 82.81 97 ILE A N 1
ATOM 667 C CA . ILE A 1 97 ? 16.554 3.315 -13.980 1.00 82.81 97 ILE A CA 1
ATOM 668 C C . ILE A 1 97 ? 16.905 4.387 -15.023 1.00 82.81 97 ILE A C 1
ATOM 670 O O . ILE A 1 97 ? 16.916 4.107 -16.220 1.00 82.81 97 ILE A O 1
ATOM 674 N N . LEU A 1 98 ? 17.221 5.610 -14.583 1.00 84.19 98 LEU A N 1
ATOM 675 C CA . LEU A 1 98 ? 17.602 6.706 -15.477 1.00 84.19 98 LEU A CA 1
ATOM 676 C C . LEU A 1 98 ? 18.981 6.510 -16.114 1.00 84.19 98 LEU A C 1
ATOM 678 O O . LEU A 1 98 ? 19.196 6.973 -17.231 1.00 84.19 98 LEU A O 1
ATOM 682 N N . ARG A 1 99 ? 19.910 5.832 -15.430 1.00 85.25 99 ARG A N 1
ATOM 683 C CA . ARG A 1 99 ? 21.245 5.537 -15.977 1.00 85.25 99 ARG A CA 1
ATOM 684 C C . ARG A 1 99 ? 21.202 4.499 -17.093 1.00 85.25 99 ARG A C 1
ATOM 686 O O . ARG A 1 99 ? 21.955 4.631 -18.053 1.00 85.25 99 ARG A O 1
ATOM 693 N N . ASP A 1 100 ? 20.317 3.514 -16.981 1.00 77.06 100 ASP A N 1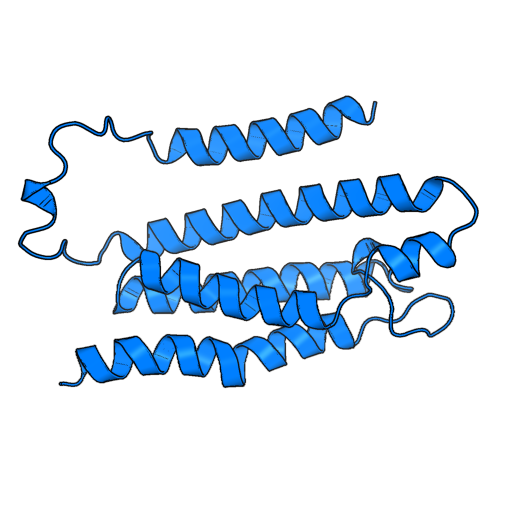
ATOM 694 C CA . ASP A 1 100 ? 20.219 2.418 -17.950 1.00 77.06 100 ASP A CA 1
ATOM 695 C C . ASP A 1 100 ? 19.366 2.766 -19.179 1.00 77.06 100 ASP A C 1
ATOM 697 O O . ASP A 1 100 ? 19.415 2.069 -20.196 1.00 77.06 100 ASP A O 1
ATOM 701 N N . ALA A 1 101 ? 18.580 3.843 -19.126 1.00 73.44 101 ALA A N 1
ATOM 702 C CA . ALA A 1 101 ? 17.603 4.127 -20.158 1.00 73.44 101 ALA A CA 1
ATOM 703 C C . ALA A 1 101 ? 18.000 5.264 -21.113 1.00 73.44 101 ALA A C 1
ATOM 705 O O . ALA A 1 101 ? 17.780 6.444 -20.852 1.00 73.44 101 ALA A O 1
ATOM 706 N N . ALA A 1 102 ? 18.500 4.891 -22.290 1.00 60.78 102 ALA A N 1
ATOM 707 C CA . ALA A 1 102 ? 18.643 5.777 -23.445 1.00 60.78 102 ALA A CA 1
ATOM 708 C C . ALA A 1 102 ? 17.584 5.383 -24.494 1.00 60.78 102 ALA A C 1
ATOM 710 O O . ALA A 1 102 ? 17.883 4.531 -25.333 1.00 60.78 102 ALA A O 1
ATOM 711 N N . PRO A 1 103 ? 16.307 5.832 -24.396 1.00 70.31 103 PRO A N 1
ATOM 712 C CA . PRO A 1 103 ? 15.832 7.214 -24.650 1.00 70.31 103 PRO A CA 1
ATOM 713 C C . PRO A 1 103 ? 14.682 7.669 -23.695 1.00 70.31 103 PRO A C 1
ATOM 715 O O . PRO A 1 103 ? 14.406 6.992 -22.721 1.00 70.31 103 PRO A O 1
ATOM 718 N N . ALA A 1 104 ? 13.954 8.773 -23.968 1.00 70.19 104 ALA A N 1
ATOM 719 C CA . ALA A 1 104 ? 12.909 9.389 -23.105 1.00 70.19 104 ALA A CA 1
ATOM 720 C C . ALA A 1 104 ? 11.673 8.522 -22.724 1.00 70.19 104 ALA A C 1
ATOM 722 O O . ALA A 1 104 ? 10.868 8.914 -21.878 1.00 70.19 104 ALA A O 1
ATOM 723 N N . SER A 1 105 ? 11.509 7.333 -23.313 1.00 75.88 105 SER A N 1
ATOM 724 C CA . SER A 1 105 ? 10.361 6.430 -23.090 1.00 75.88 105 SER A CA 1
ATOM 725 C C . SER A 1 105 ? 10.085 5.961 -21.635 1.00 75.88 105 SER A C 1
ATOM 727 O O . SER A 1 105 ? 8.913 5.714 -21.338 1.00 75.88 105 SER A O 1
ATOM 729 N N . PRO A 1 106 ? 11.065 5.774 -20.729 1.00 83.00 106 PRO A N 1
ATOM 730 C CA . PRO A 1 106 ? 10.827 5.257 -19.377 1.00 83.00 106 PRO A CA 1
ATOM 731 C C . PRO A 1 106 ? 10.193 6.276 -18.440 1.00 83.00 106 PRO A C 1
ATOM 733 O O . PRO A 1 106 ? 9.451 5.883 -17.546 1.00 83.00 106 PRO A O 1
ATOM 736 N N . LEU A 1 107 ? 10.439 7.573 -18.655 1.00 86.62 107 LEU A N 1
ATOM 737 C CA . LEU A 1 107 ? 9.878 8.630 -17.810 1.00 86.62 107 LEU A CA 1
ATOM 738 C C . LEU A 1 107 ? 8.348 8.607 -17.835 1.00 86.62 107 LEU A C 1
ATOM 740 O O . LEU A 1 107 ? 7.713 8.703 -16.790 1.00 86.62 107 LEU A O 1
ATOM 744 N N . MET A 1 108 ? 7.759 8.395 -19.016 1.00 87.69 108 MET A N 1
ATOM 745 C CA . MET A 1 108 ? 6.306 8.309 -19.160 1.00 87.69 108 MET A CA 1
ATOM 746 C C . MET A 1 108 ? 5.728 7.074 -18.455 1.00 87.69 108 MET A C 1
ATOM 748 O O . MET A 1 108 ? 4.677 7.153 -17.823 1.00 87.69 108 MET A O 1
ATOM 752 N N . LYS A 1 109 ? 6.430 5.934 -18.512 1.00 88.69 109 LYS A N 1
ATOM 753 C CA . LYS A 1 109 ? 6.008 4.709 -17.813 1.00 88.69 109 LYS A CA 1
ATOM 754 C C . LYS A 1 109 ? 6.074 4.875 -16.295 1.00 88.69 109 LYS A C 1
ATOM 756 O O . LYS A 1 109 ? 5.136 4.475 -15.615 1.00 88.69 109 LYS A O 1
ATOM 761 N N . LEU A 1 110 ? 7.127 5.513 -15.783 1.00 90.00 110 LEU A N 1
ATOM 762 C CA . LEU A 1 110 ? 7.268 5.834 -14.359 1.00 90.00 110 LEU A CA 1
ATOM 763 C C . LEU A 1 110 ? 6.197 6.827 -13.886 1.00 90.00 110 LEU A C 1
ATOM 765 O O . LEU A 1 110 ? 5.641 6.659 -12.803 1.00 90.00 110 LEU A O 1
ATOM 769 N N . ALA A 1 111 ? 5.869 7.836 -14.699 1.00 91.44 111 ALA A N 1
ATOM 770 C CA . ALA A 1 111 ? 4.784 8.768 -14.398 1.00 91.44 111 ALA A CA 1
ATOM 771 C C . ALA A 1 111 ? 3.427 8.047 -14.316 1.00 91.44 111 ALA A C 1
ATOM 773 O O . ALA A 1 111 ? 2.678 8.248 -13.357 1.00 91.44 111 ALA A O 1
ATOM 774 N N . LEU A 1 112 ? 3.139 7.161 -15.277 1.00 91.19 112 LEU A N 1
ATOM 775 C CA . LEU A 1 112 ? 1.927 6.340 -15.269 1.00 91.19 112 LEU A CA 1
ATOM 776 C C . LEU A 1 112 ? 1.877 5.416 -14.043 1.00 91.19 112 LEU A C 1
ATOM 778 O O . LEU A 1 112 ? 0.832 5.276 -13.412 1.00 91.19 112 LEU A O 1
ATOM 782 N N . GLU A 1 113 ? 3.008 4.821 -13.673 1.00 92.44 113 GLU A N 1
ATOM 783 C CA . GLU A 1 113 ? 3.125 3.983 -12.482 1.00 92.44 113 GLU A CA 1
ATOM 784 C C . GLU A 1 113 ? 2.845 4.754 -11.197 1.00 92.44 113 GLU A C 1
ATOM 786 O O . GLU A 1 113 ? 2.040 4.311 -10.378 1.00 92.44 113 GLU A O 1
ATOM 791 N N . GLY A 1 114 ? 3.436 5.941 -11.051 1.00 93.38 114 GLY A N 1
ATOM 792 C CA . GLY A 1 114 ? 3.160 6.833 -9.931 1.00 93.38 114 GLY A CA 1
ATOM 793 C C . GLY A 1 114 ? 1.678 7.209 -9.842 1.00 93.38 114 GLY A C 1
ATOM 794 O O . GLY A 1 114 ? 1.105 7.184 -8.751 1.00 93.38 114 GLY A O 1
ATOM 795 N N . ALA A 1 115 ? 1.034 7.484 -10.981 1.00 92.88 115 ALA A N 1
ATOM 796 C CA . ALA A 1 115 ? -0.396 7.780 -11.036 1.00 92.88 115 ALA A CA 1
ATOM 797 C C . ALA A 1 115 ? -1.253 6.580 -10.594 1.00 92.88 115 ALA A C 1
ATOM 799 O O . ALA A 1 115 ? -2.159 6.743 -9.774 1.00 92.88 115 ALA A O 1
ATOM 800 N N . LEU A 1 116 ? -0.943 5.367 -11.062 1.00 91.88 116 LEU A N 1
ATOM 801 C CA . LEU A 1 116 ? -1.635 4.150 -10.622 1.00 91.88 116 LEU A CA 1
ATOM 802 C C . LEU A 1 116 ? -1.439 3.900 -9.123 1.00 91.88 116 LEU A C 1
ATOM 804 O O . LEU A 1 116 ? -2.412 3.643 -8.413 1.00 91.88 116 LEU A O 1
ATOM 808 N N . CYS A 1 117 ? -0.210 4.036 -8.623 1.00 95.06 117 CYS A N 1
ATOM 809 C CA . CYS A 1 117 ? 0.093 3.928 -7.197 1.00 95.06 117 CYS A CA 1
ATOM 810 C C . CYS A 1 117 ? -0.704 4.939 -6.362 1.00 95.06 117 CYS A C 1
ATOM 812 O O . CYS A 1 117 ? -1.202 4.584 -5.293 1.00 95.06 117 CYS A O 1
ATOM 814 N N . ALA A 1 118 ? -0.872 6.174 -6.844 1.00 94.56 118 ALA A N 1
ATOM 815 C CA . ALA A 1 118 ? -1.678 7.186 -6.167 1.00 94.56 118 ALA A CA 1
ATOM 816 C C . ALA A 1 118 ? -3.165 6.796 -6.112 1.00 94.56 118 ALA A C 1
ATOM 818 O O . ALA A 1 118 ? -3.780 6.877 -5.045 1.00 94.56 118 ALA A O 1
ATOM 819 N N . VAL A 1 119 ? -3.732 6.317 -7.226 1.00 92.62 119 VAL A N 1
ATOM 820 C CA . VAL A 1 119 ? -5.128 5.846 -7.290 1.00 92.62 119 VAL A CA 1
ATOM 821 C C . VAL A 1 119 ? -5.356 4.685 -6.322 1.00 92.62 119 VAL A C 1
ATOM 823 O O . VAL A 1 119 ? -6.282 4.733 -5.507 1.00 92.62 119 VAL A O 1
ATOM 826 N N . PHE A 1 120 ? -4.493 3.667 -6.352 1.00 94.19 120 PHE A N 1
ATOM 827 C CA . PHE A 1 120 ? -4.600 2.539 -5.430 1.00 94.19 120 PHE A CA 1
ATOM 828 C C . PHE A 1 120 ? -4.391 2.966 -3.976 1.00 94.19 120 PHE A C 1
ATOM 830 O O . PHE A 1 120 ? -5.162 2.551 -3.114 1.00 94.19 120 PHE A O 1
ATOM 837 N N . GLY A 1 121 ? -3.419 3.836 -3.695 1.00 95.50 121 GLY A N 1
ATOM 838 C CA . GLY A 1 121 ? -3.161 4.351 -2.350 1.00 95.50 121 GLY A CA 1
ATOM 839 C C . GLY A 1 121 ? -4.368 5.073 -1.756 1.00 95.50 121 GLY A C 1
ATOM 840 O O . GLY A 1 121 ? -4.707 4.862 -0.590 1.00 95.50 121 GLY A O 1
ATOM 841 N N . VAL A 1 122 ? -5.079 5.857 -2.567 1.00 95.75 122 VAL A N 1
ATOM 842 C CA . VAL A 1 122 ? -6.325 6.509 -2.145 1.00 95.75 122 VAL A CA 1
ATOM 843 C C . VAL A 1 122 ? -7.435 5.487 -1.921 1.00 95.75 122 VAL A C 1
ATOM 845 O O . VAL A 1 122 ? -8.143 5.580 -0.917 1.00 95.75 122 VAL A O 1
ATOM 848 N N . GLY A 1 123 ? -7.564 4.487 -2.797 1.00 91.94 123 GLY A N 1
ATOM 849 C CA . GLY A 1 123 ? -8.501 3.379 -2.600 1.00 91.94 123 GLY A CA 1
ATOM 850 C C . GLY A 1 123 ? -8.259 2.644 -1.277 1.00 91.94 123 GLY A C 1
ATOM 851 O O . GLY A 1 123 ? -9.196 2.429 -0.508 1.00 91.94 123 GLY A O 1
ATOM 852 N N . VAL A 1 124 ? -6.997 2.343 -0.958 1.00 95.75 124 VAL A N 1
ATOM 853 C CA . VAL A 1 124 ? -6.592 1.747 0.324 1.00 95.75 124 VAL A CA 1
ATOM 854 C C . VAL A 1 124 ? -6.973 2.646 1.496 1.00 95.75 124 VAL A C 1
ATOM 856 O O . VAL A 1 124 ? -7.623 2.183 2.434 1.00 95.75 124 VAL A O 1
ATOM 859 N N . ALA A 1 125 ? -6.625 3.932 1.439 1.00 95.69 125 ALA A N 1
ATOM 860 C CA . ALA A 1 125 ? -6.968 4.878 2.496 1.00 95.69 125 ALA A CA 1
ATOM 861 C C . ALA A 1 125 ? -8.487 4.961 2.721 1.00 95.69 125 ALA A C 1
ATOM 863 O O . ALA A 1 125 ? -8.939 4.963 3.866 1.00 95.69 125 ALA A O 1
ATOM 864 N N . TRP A 1 126 ? -9.279 4.965 1.647 1.00 94.94 126 TRP A N 1
ATOM 865 C CA . TRP A 1 126 ? -10.738 4.974 1.721 1.00 94.94 126 TRP A CA 1
ATOM 866 C C . TRP A 1 126 ? -11.295 3.711 2.394 1.00 94.94 126 TRP A C 1
ATOM 868 O O . TRP A 1 126 ? -12.101 3.824 3.319 1.00 94.94 126 TRP A O 1
ATOM 878 N N . VAL A 1 127 ? -10.823 2.519 2.007 1.00 91.31 127 VAL A N 1
ATOM 879 C CA . VAL A 1 127 ? -11.225 1.246 2.640 1.00 91.31 127 VAL A CA 1
ATOM 880 C C . VAL A 1 127 ? -10.905 1.246 4.138 1.00 91.31 127 VAL A C 1
ATOM 882 O O . VAL A 1 127 ? -11.741 0.855 4.953 1.00 91.31 127 VAL A O 1
ATOM 885 N N . ILE A 1 128 ? -9.721 1.731 4.518 1.00 94.88 128 ILE A N 1
ATOM 886 C CA . ILE A 1 128 ? -9.284 1.817 5.919 1.00 94.88 128 ILE A CA 1
ATOM 887 C C . ILE A 1 128 ? -10.184 2.762 6.726 1.00 94.88 128 ILE A C 1
ATOM 889 O O . ILE A 1 128 ? -10.553 2.440 7.856 1.00 94.88 128 ILE A O 1
ATOM 893 N N . GLN A 1 129 ? -10.565 3.910 6.156 1.00 94.62 129 GLN A N 1
ATOM 894 C CA . GLN A 1 129 ? -11.483 4.846 6.811 1.00 94.62 129 GLN A CA 1
ATOM 895 C C . GLN A 1 129 ? -12.859 4.217 7.033 1.00 94.62 129 GLN A C 1
ATOM 897 O O . GLN A 1 129 ? -13.388 4.302 8.140 1.00 94.62 129 GLN A O 1
ATOM 902 N N . GLN A 1 130 ? -13.403 3.526 6.024 1.00 91.56 130 GLN A N 1
ATOM 903 C CA . GLN A 1 130 ? -14.687 2.830 6.148 1.00 91.56 130 GLN A CA 1
ATOM 904 C C . GLN A 1 130 ? -14.646 1.750 7.233 1.00 91.56 130 GLN A C 1
ATOM 906 O O . GLN A 1 130 ? -15.535 1.698 8.084 1.00 91.56 130 GLN A O 1
ATOM 911 N N . ALA A 1 131 ? -13.580 0.946 7.269 1.00 90.25 131 ALA A N 1
ATOM 912 C CA . ALA A 1 131 ? -13.386 -0.080 8.293 1.00 90.25 131 ALA A CA 1
ATOM 913 C C . ALA A 1 131 ? -13.264 0.500 9.718 1.00 90.25 131 ALA A C 1
ATOM 915 O O . ALA A 1 131 ? -13.642 -0.155 10.688 1.00 90.25 131 ALA A O 1
ATOM 916 N N . GLY A 1 132 ? -12.762 1.731 9.854 1.00 91.19 132 GLY A N 1
ATOM 917 C CA . GLY A 1 132 ? -12.603 2.419 11.136 1.00 91.19 132 GLY A CA 1
ATOM 918 C C . GLY A 1 132 ? -13.863 3.106 11.677 1.00 91.19 132 GLY A C 1
ATOM 919 O O . GLY A 1 132 ? -13.851 3.537 12.829 1.00 91.19 132 GLY A O 1
ATOM 920 N N . THR A 1 133 ? -14.947 3.210 10.898 1.00 90.31 133 THR A N 1
ATOM 921 C CA . THR A 1 133 ? -16.172 3.946 11.293 1.00 90.31 133 THR A CA 1
ATOM 922 C C . THR A 1 133 ? -16.878 3.375 12.526 1.00 90.31 133 THR A C 1
ATOM 924 O O . THR A 1 133 ? -17.539 4.115 13.250 1.00 90.31 133 THR A O 1
ATOM 927 N N . GLY A 1 134 ? -16.718 2.078 12.800 1.00 83.38 134 GLY A N 1
ATOM 928 C CA . GLY A 1 134 ? -17.292 1.420 13.977 1.00 83.38 134 GLY A CA 1
ATOM 929 C C . GLY A 1 134 ? -16.508 1.637 15.276 1.00 83.38 134 GLY A C 1
ATOM 930 O O . GLY A 1 134 ? -16.961 1.204 16.336 1.00 83.38 134 GLY A O 1
ATOM 931 N N . TYR A 1 135 ? -15.332 2.271 15.224 1.00 82.25 135 TYR A N 1
ATOM 932 C CA . TYR A 1 135 ? -14.501 2.451 16.410 1.00 82.25 135 TYR A CA 1
ATOM 933 C C . TYR A 1 135 ? -15.029 3.617 17.266 1.00 82.25 135 TYR A C 1
ATOM 935 O O . TYR A 1 135 ? -15.106 4.747 16.775 1.00 82.25 135 TYR A O 1
ATOM 943 N N . PRO A 1 136 ? -15.392 3.391 18.544 1.00 82.19 136 PRO A N 1
ATOM 944 C CA . PRO A 1 136 ? -15.953 4.437 19.389 1.00 82.19 136 PRO A CA 1
ATOM 945 C C . PRO A 1 136 ? -14.944 5.572 19.564 1.00 82.19 136 PRO A C 1
ATOM 947 O O . PRO A 1 136 ? -13.793 5.343 19.945 1.00 82.19 136 PRO A O 1
ATOM 950 N N . ALA A 1 137 ? -15.385 6.800 19.286 1.00 77.00 137 ALA A N 1
ATOM 951 C CA . ALA A 1 137 ? -14.560 7.988 19.445 1.00 77.00 137 ALA A CA 1
ATOM 952 C C . ALA A 1 137 ? -14.000 8.046 20.874 1.00 77.00 137 ALA A C 1
ATOM 954 O O . ALA A 1 137 ? -14.742 7.915 21.850 1.00 77.00 137 ALA A O 1
ATOM 955 N N . THR A 1 138 ? -12.685 8.230 21.000 1.00 76.50 138 THR A N 1
ATOM 956 C CA . THR A 1 138 ? -12.027 8.345 22.304 1.00 76.50 138 THR A CA 1
ATOM 957 C C . THR A 1 138 ? -12.673 9.493 23.091 1.00 76.50 138 THR A C 1
ATOM 959 O O . THR A 1 138 ? -12.673 10.626 22.595 1.00 76.50 138 THR A O 1
ATOM 962 N N . PRO A 1 139 ? -13.215 9.244 24.300 1.00 64.94 139 PRO A N 1
ATOM 963 C CA . PRO A 1 139 ? -13.788 10.293 25.137 1.00 64.94 139 PRO A CA 1
ATOM 964 C C . PRO A 1 139 ? -12.744 11.393 25.370 1.00 64.94 139 PRO A C 1
ATOM 966 O O . PRO A 1 139 ? -11.674 11.123 25.910 1.00 64.94 139 PRO A O 1
ATOM 969 N N . GLY A 1 140 ? -13.022 12.608 24.888 1.00 68.75 140 GLY A N 1
ATOM 970 C CA . GLY A 1 140 ? -12.099 13.753 24.927 1.00 68.75 140 GLY A CA 1
ATOM 971 C C . GLY A 1 140 ? -11.645 14.275 23.558 1.00 68.75 140 GLY A C 1
ATOM 972 O O . GLY A 1 140 ? -11.285 15.444 23.460 1.00 68.75 140 GLY A O 1
ATOM 973 N N . ALA A 1 141 ? -11.746 13.487 22.480 1.00 64.44 141 ALA A N 1
ATOM 974 C CA . ALA A 1 141 ? -11.410 13.966 21.130 1.00 64.44 141 ALA A CA 1
ATOM 975 C C . ALA A 1 141 ? -12.366 15.072 20.631 1.00 64.44 141 ALA A C 1
ATOM 977 O O . ALA A 1 141 ? -11.952 15.979 19.915 1.00 64.44 141 ALA A O 1
ATOM 978 N N . ALA A 1 142 ? -13.630 15.042 21.071 1.00 59.56 142 ALA A N 1
ATOM 979 C CA . ALA A 1 142 ? -14.651 16.019 20.688 1.00 59.56 142 ALA A CA 1
ATOM 980 C C . ALA A 1 142 ? -14.391 17.442 21.221 1.00 59.56 142 ALA A C 1
ATOM 982 O O . ALA A 1 142 ? -14.935 18.403 20.685 1.00 59.56 142 ALA A O 1
ATOM 983 N N . ALA A 1 143 ? -13.554 17.600 22.255 1.00 63.53 143 ALA A N 1
ATOM 984 C CA . ALA A 1 143 ? -13.302 18.897 22.884 1.00 63.53 143 ALA A CA 1
ATOM 985 C C . ALA A 1 143 ? -12.302 19.782 22.108 1.00 63.53 143 ALA A C 1
ATOM 987 O O . ALA A 1 143 ? -12.087 20.929 22.494 1.00 63.53 143 ALA A O 1
ATOM 988 N N . HIS A 1 144 ? -11.670 19.278 21.039 1.00 59.06 144 HIS A N 1
ATOM 989 C CA . HIS A 1 144 ? -10.685 20.029 20.237 1.00 59.06 144 HIS A CA 1
ATOM 990 C C . HIS A 1 144 ? -11.084 20.231 18.765 1.00 59.06 144 HIS A C 1
ATOM 992 O O . HIS A 1 144 ? -10.355 20.873 18.015 1.00 59.06 144 HIS A O 1
ATOM 998 N N . THR A 1 145 ? -12.251 19.745 18.339 1.00 57.19 145 THR A N 1
ATOM 999 C CA . THR A 1 145 ? -12.714 19.807 16.938 1.00 57.19 145 THR A CA 1
ATOM 1000 C C . THR A 1 145 ? -13.676 20.964 16.642 1.00 57.19 145 THR A C 1
ATOM 1002 O O . THR A 1 145 ? -14.500 20.864 15.740 1.00 57.19 145 THR A O 1
ATOM 1005 N N . THR A 1 146 ? -13.592 22.087 17.359 1.00 52.62 146 THR A N 1
ATOM 1006 C CA . THR A 1 146 ? -14.573 23.184 17.230 1.00 52.62 146 THR A CA 1
ATOM 1007 C C . THR A 1 146 ? -14.425 24.058 15.971 1.00 52.62 146 THR A C 1
ATOM 1009 O O . THR A 1 146 ? -15.237 24.953 15.789 1.00 52.62 146 THR A O 1
ATOM 1012 N N . HIS A 1 147 ? -13.456 23.832 15.069 1.00 54.12 147 HIS A N 1
ATOM 1013 C CA . HIS A 1 147 ? -13.302 24.681 13.866 1.00 54.12 147 HIS A CA 1
ATOM 1014 C C . HI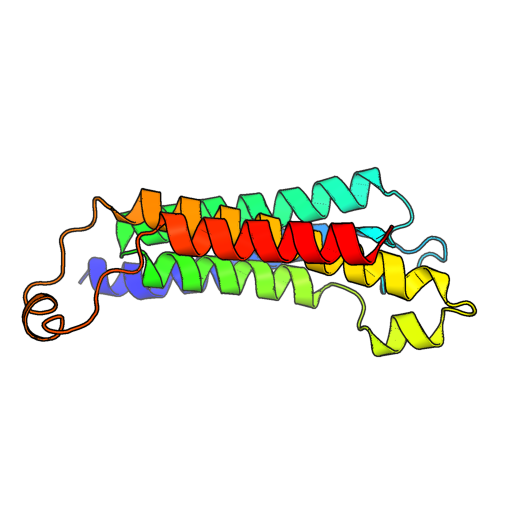S A 1 147 ? -12.719 24.006 12.610 1.00 54.12 147 HIS A C 1
ATOM 1016 O O . HIS A 1 147 ? -12.263 24.696 11.701 1.00 54.12 147 HIS A O 1
ATOM 1022 N N . GLN A 1 148 ? -12.744 22.675 12.499 1.00 55.50 148 GLN A N 1
ATOM 1023 C CA . GLN A 1 148 ? -12.439 22.024 11.220 1.00 55.50 148 GLN A CA 1
ATOM 1024 C C . GLN A 1 148 ? -13.743 21.626 10.546 1.00 55.50 148 GLN A C 1
ATOM 1026 O O . GLN A 1 148 ? -14.341 20.611 10.895 1.00 55.50 148 GLN A O 1
ATOM 1031 N N . SER A 1 149 ? -14.188 22.448 9.590 1.00 54.78 149 SER A N 1
ATOM 1032 C CA . SER A 1 149 ? -15.211 22.048 8.625 1.00 54.78 149 SER A CA 1
ATOM 1033 C C . SER A 1 149 ? -14.796 20.685 8.075 1.00 54.78 149 SER A C 1
ATOM 1035 O O . SER A 1 149 ? -13.707 20.601 7.499 1.00 54.78 149 SER A O 1
ATOM 1037 N N . PRO A 1 150 ? -15.579 19.612 8.293 1.00 53.59 150 PRO A N 1
ATOM 1038 C CA . PRO A 1 150 ? -15.216 18.300 7.800 1.00 53.59 150 PRO A CA 1
ATOM 1039 C C . PRO A 1 150 ? -15.144 18.419 6.283 1.00 53.59 150 PRO A C 1
ATOM 1041 O O . PRO A 1 150 ? -16.166 18.563 5.613 1.00 53.59 150 PRO A O 1
ATOM 1044 N N . LEU A 1 151 ? -13.926 18.415 5.741 1.00 53.88 151 LEU A N 1
ATOM 1045 C CA . LEU A 1 151 ? -13.719 18.130 4.334 1.00 53.88 151 LEU A CA 1
ATOM 1046 C C . LEU A 1 151 ? -14.340 16.754 4.144 1.00 53.88 151 LEU A C 1
ATOM 1048 O O . LEU A 1 151 ? -13.839 15.763 4.679 1.00 53.88 151 LEU A O 1
ATOM 1052 N N . ALA A 1 152 ? -15.523 16.738 3.531 1.00 57.66 152 ALA A N 1
ATOM 1053 C CA . ALA A 1 152 ? -16.312 15.534 3.402 1.00 57.66 152 ALA A CA 1
ATOM 1054 C C . ALA A 1 152 ? -15.413 14.444 2.800 1.00 57.66 152 ALA A C 1
ATOM 1056 O O . ALA A 1 152 ? -14.616 14.742 1.916 1.00 57.66 152 ALA A O 1
ATOM 1057 N N . PRO A 1 153 ? -15.500 13.179 3.232 1.00 56.47 153 PRO A N 1
ATOM 1058 C CA . PRO A 1 153 ? -14.665 12.108 2.678 1.00 56.47 153 PRO A CA 1
ATOM 1059 C C . PRO A 1 153 ? -14.749 12.016 1.139 1.00 56.47 153 PRO A C 1
ATOM 1061 O O . PRO A 1 153 ? -13.810 11.566 0.485 1.00 56.47 153 PRO A O 1
ATOM 1064 N N . THR A 1 154 ? -15.832 12.528 0.547 1.00 56.69 154 THR A N 1
ATOM 1065 C CA . THR A 1 154 ? -16.002 12.739 -0.895 1.00 56.69 154 THR A CA 1
ATOM 1066 C C . THR A 1 154 ? -14.991 13.710 -1.515 1.00 56.69 154 THR A C 1
ATOM 1068 O O . THR A 1 154 ? -14.590 13.489 -2.653 1.00 56.69 154 THR A O 1
ATOM 1071 N N . SER A 1 155 ? -14.520 14.741 -0.807 1.00 56.22 155 SER A N 1
ATOM 1072 C CA . SER A 1 155 ? -13.555 15.711 -1.337 1.00 56.22 155 SER A CA 1
ATOM 1073 C C . SER A 1 155 ? -12.149 15.131 -1.477 1.00 56.22 155 SER A C 1
ATOM 1075 O O . SER A 1 155 ? -11.455 15.475 -2.424 1.00 56.22 155 SER A O 1
ATOM 1077 N N . LEU A 1 156 ? -11.725 14.216 -0.597 1.00 58.19 156 LEU A N 1
ATOM 1078 C CA . LEU A 1 156 ? -10.418 13.551 -0.722 1.00 58.19 156 LEU A CA 1
ATOM 1079 C C . LEU A 1 156 ? -10.387 12.569 -1.900 1.00 58.19 156 LEU A C 1
ATOM 1081 O O . LEU A 1 156 ? -9.420 12.546 -2.658 1.00 58.19 156 LEU A O 1
ATOM 1085 N N . VAL A 1 157 ? -11.474 11.816 -2.099 1.00 56.69 157 VAL A N 1
ATOM 1086 C CA . VAL A 1 157 ? -11.642 10.947 -3.275 1.00 56.69 157 VAL A CA 1
ATOM 1087 C C . VAL A 1 157 ? -11.727 11.783 -4.555 1.00 56.69 157 VAL A C 1
ATOM 1089 O O . VAL A 1 157 ? -11.110 11.429 -5.556 1.00 56.69 157 VAL A O 1
ATOM 1092 N N . ALA A 1 158 ? -12.425 12.921 -4.521 1.00 61.03 158 ALA A N 1
ATOM 1093 C CA . ALA A 1 158 ? -12.503 13.837 -5.655 1.00 61.03 158 ALA A CA 1
ATOM 1094 C C . ALA A 1 158 ? -11.139 14.449 -6.010 1.00 61.03 158 ALA A C 1
ATOM 1096 O O . ALA A 1 158 ? -10.814 14.519 -7.189 1.00 61.03 158 ALA A O 1
ATOM 1097 N N . ILE A 1 159 ? -10.320 14.839 -5.024 1.00 65.62 159 ILE A N 1
ATOM 1098 C CA . ILE A 1 159 ? -8.967 15.369 -5.266 1.00 65.62 159 ILE A CA 1
ATOM 1099 C C . ILE A 1 159 ? -8.073 14.300 -5.900 1.00 65.62 159 ILE A C 1
ATOM 1101 O O . ILE A 1 159 ? -7.377 14.590 -6.866 1.00 65.62 159 ILE A O 1
ATOM 1105 N N . ALA A 1 160 ? -8.129 13.063 -5.407 1.00 57.00 160 ALA A N 1
ATOM 1106 C CA . ALA A 1 160 ? -7.372 11.944 -5.963 1.00 57.00 160 ALA A CA 1
ATOM 1107 C C . ALA A 1 160 ? -7.798 11.553 -7.385 1.00 57.00 160 ALA A C 1
ATOM 1109 O O . ALA A 1 160 ? -6.963 11.279 -8.245 1.00 57.00 160 ALA A O 1
ATOM 1110 N N . MET A 1 161 ? -9.106 11.536 -7.645 1.00 59.03 161 MET A N 1
ATOM 1111 C CA . MET A 1 161 ? -9.644 11.331 -8.988 1.00 59.03 161 MET A CA 1
ATOM 1112 C C . MET A 1 161 ? -9.239 12.483 -9.909 1.00 59.03 161 MET A C 1
ATOM 1114 O O . MET A 1 161 ? -8.832 12.243 -11.040 1.00 59.03 161 MET A O 1
ATOM 1118 N N . ALA A 1 162 ? -9.291 13.726 -9.427 1.00 62.88 162 ALA A N 1
ATOM 1119 C CA . ALA A 1 162 ? -8.895 14.898 -10.196 1.00 62.88 162 ALA A CA 1
ATOM 1120 C C . ALA A 1 162 ? -7.397 14.898 -10.527 1.00 62.88 162 ALA A C 1
ATOM 1122 O O . ALA A 1 162 ? -7.040 15.232 -11.653 1.00 62.88 162 ALA A O 1
ATOM 1123 N N . THR A 1 163 ? -6.517 14.483 -9.610 1.00 62.25 163 THR A N 1
ATOM 1124 C CA . THR A 1 163 ? -5.078 14.359 -9.897 1.00 62.25 163 THR A CA 1
ATOM 1125 C C . THR A 1 163 ? -4.783 13.220 -10.868 1.00 62.25 163 THR A C 1
ATOM 1127 O O . THR A 1 163 ? -3.977 13.405 -11.777 1.00 62.25 163 THR A O 1
ATOM 1130 N N . ALA A 1 164 ? -5.469 12.080 -10.746 1.00 53.78 164 ALA A N 1
ATOM 1131 C CA . ALA A 1 164 ? -5.349 10.974 -11.697 1.00 53.78 164 ALA A CA 1
ATOM 1132 C C . ALA A 1 164 ? -5.832 11.364 -13.106 1.00 53.78 164 ALA A C 1
ATOM 1134 O O . ALA A 1 164 ? -5.163 11.073 -14.097 1.00 53.78 164 ALA A O 1
ATOM 1135 N N . VAL A 1 165 ? -6.960 12.076 -13.200 1.00 57.38 165 VAL A N 1
ATOM 1136 C CA . VAL A 1 165 ? -7.501 12.591 -14.466 1.00 57.38 165 VAL A CA 1
ATOM 1137 C C . VAL A 1 165 ? -6.602 13.681 -15.051 1.00 57.38 165 VAL A C 1
ATOM 1139 O O . VAL A 1 165 ? -6.336 13.657 -16.246 1.00 57.38 165 VAL A O 1
ATOM 1142 N N . ALA A 1 166 ? -6.078 14.604 -14.241 1.00 57.41 166 ALA A N 1
ATOM 1143 C CA . ALA A 1 166 ? -5.146 15.630 -14.711 1.00 57.41 166 ALA A CA 1
ATOM 1144 C C . ALA A 1 166 ? -3.841 15.020 -15.247 1.00 57.41 166 ALA A C 1
ATOM 1146 O O . ALA A 1 166 ? -3.352 15.451 -16.290 1.00 57.41 166 ALA A O 1
ATOM 1147 N N . ALA A 1 167 ? -3.314 13.985 -14.584 1.00 50.78 167 ALA A N 1
ATOM 1148 C CA . ALA A 1 167 ? -2.163 13.232 -15.076 1.00 50.78 167 ALA A CA 1
ATOM 1149 C C . ALA A 1 167 ? -2.471 12.524 -16.408 1.00 50.78 167 ALA A C 1
ATOM 1151 O O . ALA A 1 167 ? -1.627 12.529 -17.297 1.00 50.78 167 ALA A O 1
ATOM 1152 N N . LEU A 1 168 ? -3.682 11.976 -16.574 1.00 48.09 168 LEU A N 1
ATOM 1153 C CA . LEU A 1 168 ? -4.132 11.351 -17.824 1.00 48.09 168 LEU A CA 1
ATOM 1154 C C . LEU A 1 168 ? -4.312 12.370 -18.967 1.00 48.09 168 LEU A C 1
ATOM 1156 O O . LEU A 1 168 ? -3.978 12.066 -20.107 1.00 48.09 168 LEU A O 1
ATOM 1160 N N . ILE A 1 169 ? -4.824 13.571 -18.673 1.00 59.84 169 ILE A N 1
ATOM 1161 C CA . ILE A 1 169 ? -5.027 14.646 -19.662 1.00 59.84 169 ILE A CA 1
ATOM 1162 C C . ILE A 1 169 ? -3.694 15.253 -20.107 1.00 59.84 169 ILE A C 1
ATOM 1164 O O . ILE A 1 169 ? -3.536 15.536 -21.286 1.00 59.84 169 ILE A O 1
ATOM 1168 N N . ALA A 1 170 ? -2.716 15.402 -19.209 1.00 50.69 170 ALA A N 1
ATOM 1169 C CA . ALA A 1 170 ? -1.367 15.869 -19.561 1.00 50.69 170 ALA A CA 1
ATOM 1170 C C . ALA A 1 170 ? -0.601 14.910 -20.504 1.00 50.69 170 ALA A C 1
ATOM 1172 O O . ALA A 1 170 ? 0.526 15.200 -20.902 1.00 50.69 170 ALA A O 1
ATOM 1173 N N . LEU A 1 171 ? -1.201 13.762 -20.818 1.00 41.03 171 LEU A N 1
ATOM 1174 C CA . LEU A 1 171 ? -0.653 12.655 -21.590 1.00 41.03 171 LEU A CA 1
ATOM 1175 C C . LEU A 1 171 ? -1.242 12.558 -23.016 1.00 41.03 171 LEU A C 1
ATOM 1177 O O . LEU A 1 171 ? -0.786 11.705 -23.779 1.00 41.03 171 LEU A O 1
ATOM 1181 N N . ILE A 1 172 ? -2.231 13.398 -23.361 1.00 55.91 172 ILE A N 1
ATOM 1182 C CA . ILE A 1 172 ? -2.860 13.528 -24.693 1.00 55.91 172 ILE A CA 1
ATOM 1183 C C . ILE A 1 172 ? -2.361 14.813 -25.357 1.00 55.91 172 ILE A C 1
ATOM 1185 O O . ILE A 1 172 ? -2.010 14.746 -26.555 1.00 55.91 172 ILE A O 1
#

Secondary structure (DSSP, 8-state):
-HHHHHHHHHHHHIIIIIHHHHHHHHHT---TTS-S---TTTSS-HHHHHHHHHHHHHHHHHHHHHHHHHH-HHHHHHHHHHHHHHHHHTSPPHHHHHHH--SSHHHHHHHHHHHHHHHHHHHHHHHHHHHHTTSPPPTTGGGG-TT-----HHHHHHHHHHHHHHHHHTT-

pLDDT: mean 85.12, std 15.06, range [41.03, 98.19]